Protein AF-A0A2G2F045-F1 (afdb_monomer)

Radius of gyration: 13.22 Å; Cα contacts (8 Å, |Δi|>4): 190; chains: 1; bounding box: 34×33×30 Å

Structure (mmCIF, N/CA/C/O backbone):
data_AF-A0A2G2F045-F1
#
_entry.id   AF-A0A2G2F045-F1
#
loop_
_atom_site.group_PDB
_atom_site.id
_atom_site.type_symbol
_atom_site.label_atom_id
_atom_site.label_alt_id
_atom_site.label_comp_id
_atom_site.label_asym_id
_atom_site.label_entity_id
_atom_site.label_seq_id
_atom_site.pdbx_PDB_ins_code
_atom_site.Cartn_x
_atom_site.Cartn_y
_atom_site.Cartn_z
_atom_site.occupancy
_atom_site.B_iso_or_equiv
_atom_site.auth_seq_id
_atom_site.auth_comp_id
_atom_site.auth_asym_id
_atom_site.auth_atom_id
_atom_site.pdbx_PDB_model_num
ATOM 1 N N . MET A 1 1 ? -4.826 19.642 -11.449 1.00 38.19 1 MET A N 1
ATOM 2 C CA . MET A 1 1 ? -5.844 19.333 -10.424 1.00 38.19 1 MET A CA 1
ATOM 3 C C . MET A 1 1 ? -5.113 19.328 -9.093 1.00 38.19 1 MET A C 1
ATOM 5 O O . MET A 1 1 ? -4.141 18.596 -8.978 1.00 38.19 1 MET A O 1
ATOM 9 N N . ILE A 1 2 ? -5.453 20.232 -8.176 1.00 32.22 2 ILE A N 1
ATOM 10 C CA . ILE A 1 2 ? -4.805 20.332 -6.860 1.00 32.22 2 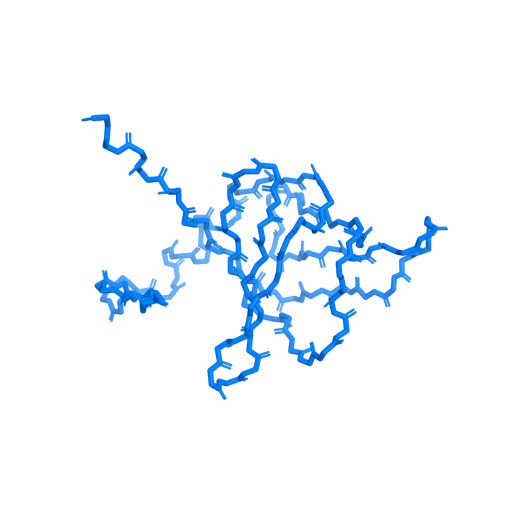ILE A CA 1
ATOM 11 C C . ILE A 1 2 ? -5.671 19.512 -5.905 1.00 32.22 2 ILE A C 1
ATOM 13 O O . ILE A 1 2 ? -6.833 19.856 -5.705 1.00 32.22 2 ILE A O 1
ATOM 17 N N . PHE A 1 3 ? -5.140 18.407 -5.385 1.00 41.25 3 PHE A N 1
ATOM 18 C CA . PHE A 1 3 ? -5.816 17.607 -4.367 1.00 41.25 3 PHE A CA 1
ATOM 19 C C . PHE A 1 3 ? -5.541 18.248 -3.011 1.00 41.25 3 PHE A C 1
ATOM 21 O O . PHE A 1 3 ? -4.460 18.105 -2.439 1.00 41.25 3 PHE A O 1
ATOM 28 N N . THR A 1 4 ? -6.496 19.038 -2.532 1.00 39.53 4 THR A N 1
ATOM 29 C CA . THR A 1 4 ? -6.420 19.638 -1.205 1.00 39.53 4 THR A CA 1
ATOM 30 C C . THR A 1 4 ? -6.730 18.554 -0.182 1.00 39.53 4 THR A C 1
ATOM 32 O O . THR A 1 4 ? -7.876 18.137 -0.050 1.00 39.53 4 THR A O 1
ATOM 35 N N . ILE A 1 5 ? -5.712 18.113 0.559 1.00 48.31 5 ILE A N 1
ATOM 36 C CA . ILE A 1 5 ? -5.862 17.259 1.745 1.00 48.31 5 ILE A CA 1
ATOM 37 C C . ILE A 1 5 ? -6.393 18.146 2.884 1.00 48.31 5 ILE A C 1
ATOM 39 O O . ILE A 1 5 ? -5.688 18.475 3.839 1.00 48.31 5 ILE A O 1
ATOM 43 N N . SER A 1 6 ? -7.601 18.684 2.722 1.00 39.94 6 SER A N 1
ATOM 44 C CA . SER A 1 6 ? -8.206 19.544 3.730 1.00 39.94 6 SER A CA 1
ATOM 45 C C . SER A 1 6 ? -8.709 18.682 4.882 1.00 39.94 6 SER A C 1
ATOM 47 O O . SER A 1 6 ? -9.610 17.870 4.696 1.00 39.94 6 SER A O 1
ATOM 49 N N . SER A 1 7 ? -8.162 18.947 6.071 1.00 41.62 7 SER A N 1
ATOM 50 C CA . SER A 1 7 ? -8.817 18.690 7.361 1.00 41.62 7 SER A CA 1
ATOM 51 C C . SER A 1 7 ? -8.694 17.278 7.957 1.00 41.62 7 SER A C 1
ATOM 53 O O . SER A 1 7 ? -9.682 16.746 8.440 1.00 41.62 7 SER A O 1
ATOM 55 N N . PHE A 1 8 ? -7.490 16.689 8.009 1.00 46.53 8 PHE A N 1
ATOM 56 C CA . PHE A 1 8 ? -7.256 15.415 8.731 1.00 46.53 8 PHE A CA 1
ATOM 57 C C . PHE A 1 8 ? -6.132 15.462 9.787 1.00 46.53 8 PHE A C 1
ATOM 59 O O . PHE A 1 8 ? -5.633 14.435 10.234 1.00 46.53 8 PHE A O 1
ATOM 66 N N . PHE A 1 9 ? -5.698 16.660 10.197 1.00 44.97 9 PHE A N 1
ATOM 67 C CA . PHE A 1 9 ? -4.602 16.848 11.165 1.00 44.97 9 PHE A CA 1
ATOM 68 C C . PHE A 1 9 ? -5.076 17.164 12.595 1.00 44.97 9 PHE A C 1
ATOM 70 O O . PHE A 1 9 ? -4.330 17.778 13.358 1.00 44.97 9 PHE A O 1
ATOM 77 N N . GLN A 1 10 ? -6.298 16.771 12.970 1.00 44.72 10 GLN A N 1
ATOM 78 C CA . GLN A 1 10 ? -6.801 16.968 14.338 1.00 44.72 10 GLN A CA 1
ATOM 79 C C . GLN A 1 10 ? -7.300 15.688 15.026 1.00 44.72 10 GLN A C 1
ATOM 81 O O . GLN A 1 10 ? -7.490 15.712 16.240 1.00 44.72 10 GLN A O 1
ATOM 86 N N . ASP A 1 11 ? -7.390 14.566 14.303 1.00 50.47 11 ASP A N 1
ATOM 87 C CA . ASP A 1 11 ? -7.579 13.250 14.910 1.00 50.47 11 ASP A CA 1
ATOM 88 C C . ASP A 1 11 ? -6.233 12.686 15.363 1.00 50.47 11 ASP A C 1
ATOM 90 O O . ASP A 1 11 ? -5.239 12.655 14.629 1.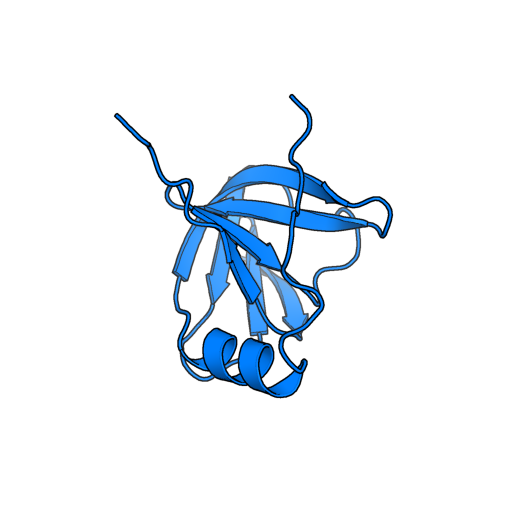00 50.47 11 ASP A O 1
ATOM 94 N N . SER A 1 12 ? -6.180 12.301 16.635 1.00 59.25 12 SER A N 1
ATOM 95 C CA . SER A 1 12 ? -4.976 11.774 17.268 1.00 59.25 12 SER A CA 1
ATOM 96 C C . SER A 1 12 ? -4.443 10.569 16.482 1.00 59.25 12 SER A C 1
ATOM 98 O O . SER A 1 12 ? -5.203 9.687 16.088 1.00 59.25 12 SER A O 1
ATOM 100 N N . SER A 1 13 ? -3.128 10.503 16.252 1.00 69.12 13 SER A N 1
ATOM 101 C CA . SER A 1 13 ? -2.494 9.451 15.436 1.00 69.12 13 SER A CA 1
ATOM 102 C C . SER A 1 13 ? -2.879 8.023 15.844 1.00 69.12 13 SER A C 1
ATOM 104 O O . SER A 1 13 ? -2.847 7.129 15.006 1.00 69.12 13 SER A O 1
ATOM 106 N N . ALA A 1 14 ? -3.269 7.819 17.105 1.00 78.19 14 ALA A N 1
ATOM 107 C CA . ALA A 1 14 ? -3.738 6.545 17.636 1.00 78.19 14 ALA A CA 1
ATOM 108 C C . ALA A 1 14 ? -5.099 6.097 17.069 1.00 78.19 14 ALA A C 1
ATOM 110 O O . ALA A 1 14 ? -5.315 4.902 16.880 1.00 78.19 14 ALA A O 1
ATOM 111 N N . GLU A 1 15 ? -6.016 7.026 16.794 1.00 83.06 15 GLU A N 1
ATOM 112 C CA . GLU A 1 15 ? -7.337 6.697 16.249 1.00 83.06 15 GLU A CA 1
ATOM 113 C C . GLU A 1 15 ? -7.225 6.276 14.784 1.00 83.06 15 GLU A C 1
ATOM 115 O O . GLU A 1 15 ? -7.691 5.200 14.420 1.00 83.06 15 GLU A O 1
ATOM 120 N N . ILE A 1 16 ? -6.455 7.026 13.993 1.00 81.56 16 ILE A N 1
ATOM 121 C CA . ILE A 1 16 ? -6.139 6.683 12.598 1.00 81.56 16 ILE A CA 1
ATOM 122 C C . ILE A 1 16 ? -5.410 5.334 12.517 1.00 81.56 16 ILE A C 1
ATOM 124 O O . ILE A 1 16 ? -5.706 4.495 11.664 1.00 81.56 16 ILE A O 1
ATOM 128 N N . GLU A 1 17 ? -4.465 5.084 13.425 1.00 84.44 17 GLU A N 1
ATOM 129 C CA . GLU A 1 17 ? -3.768 3.801 13.481 1.00 84.44 17 GLU A CA 1
ATOM 130 C C . GLU A 1 17 ? -4.723 2.641 13.804 1.00 84.44 17 GLU A C 1
ATOM 132 O O . GLU A 1 17 ? -4.616 1.565 13.209 1.00 84.44 17 GLU A O 1
ATOM 137 N N . LYS A 1 18 ? -5.695 2.861 14.696 1.00 87.25 18 LYS A N 1
ATOM 138 C CA . LYS A 1 18 ? -6.727 1.879 15.044 1.00 87.25 18 LYS A CA 1
ATOM 139 C C . LYS A 1 18 ? -7.712 1.643 13.898 1.00 87.25 18 LYS A C 1
ATOM 141 O O . LYS A 1 18 ? -8.103 0.500 13.665 1.00 87.25 18 LYS A O 1
ATOM 146 N N . GLU A 1 19 ? -8.101 2.682 13.168 1.00 89.69 19 GLU A N 1
ATOM 147 C CA . GLU A 1 19 ? -8.936 2.556 11.971 1.00 89.69 19 GLU A CA 1
ATOM 148 C C . GLU A 1 19 ? -8.220 1.771 10.874 1.00 89.69 19 GLU A C 1
ATOM 150 O O . GLU A 1 19 ? -8.799 0.844 10.307 1.00 89.69 19 GLU A O 1
ATOM 155 N N . SER A 1 20 ? -6.931 2.044 10.658 1.00 90.81 20 SER A N 1
ATOM 156 C CA . SER A 1 20 ? -6.096 1.295 9.717 1.00 90.81 20 SER A CA 1
ATOM 157 C C . SER A 1 20 ? -6.089 -0.204 10.000 1.00 90.81 20 SER A C 1
ATOM 159 O O . SER A 1 20 ? -6.107 -1.005 9.064 1.00 90.81 20 SER A O 1
ATOM 161 N N . LEU A 1 21 ? -6.134 -0.634 11.265 1.00 92.25 21 LEU A N 1
ATOM 162 C CA . LEU A 1 21 ? -6.227 -2.060 11.598 1.00 92.25 21 LEU A CA 1
ATOM 163 C C . LEU A 1 21 ? -7.515 -2.716 11.074 1.00 92.25 21 LEU A C 1
ATOM 165 O O . LEU A 1 21 ? -7.535 -3.928 10.882 1.00 92.25 21 LEU A O 1
ATOM 169 N N . ASN A 1 22 ? -8.575 -1.958 10.797 1.00 93.75 22 ASN A N 1
ATOM 170 C CA . ASN A 1 22 ? -9.815 -2.489 10.228 1.00 93.75 22 ASN A CA 1
ATOM 171 C C . ASN A 1 22 ? -9.831 -2.516 8.696 1.00 93.75 22 ASN A C 1
ATOM 173 O O . ASN A 1 22 ? -10.737 -3.119 8.123 1.00 93.75 22 ASN A O 1
ATOM 177 N N . ILE A 1 23 ? -8.836 -1.907 8.050 1.00 91.44 23 ILE A N 1
ATOM 178 C CA . ILE A 1 23 ? -8.726 -1.828 6.595 1.00 91.44 23 ILE A CA 1
ATOM 179 C C . ILE A 1 23 ? -8.072 -3.096 6.038 1.00 91.44 23 ILE A C 1
ATOM 181 O O . ILE A 1 23 ? -6.995 -3.506 6.483 1.00 91.44 23 ILE A O 1
ATOM 185 N N . GLU A 1 24 ? -8.700 -3.669 5.017 1.00 94.62 24 GLU A N 1
ATOM 186 C CA . GLU A 1 24 ? -8.198 -4.781 4.215 1.00 94.62 24 GLU A CA 1
ATOM 187 C C . GLU A 1 24 ? -8.383 -4.451 2.737 1.00 94.62 24 GLU A C 1
ATOM 189 O O . GLU A 1 24 ? -9.432 -3.948 2.335 1.00 94.62 24 GLU A O 1
ATOM 194 N N . PHE A 1 25 ? -7.360 -4.726 1.934 1.00 93.50 25 PHE A N 1
ATOM 195 C CA . PHE A 1 25 ? -7.450 -4.616 0.485 1.00 93.50 25 PHE A CA 1
ATOM 196 C C . PHE A 1 25 ? -6.453 -5.553 -0.190 1.00 93.50 25 PHE A C 1
ATOM 198 O O . PHE A 1 25 ? -5.397 -5.880 0.351 1.00 93.50 25 PHE A O 1
ATOM 205 N N . SER A 1 26 ? -6.792 -5.952 -1.408 1.00 95.50 26 SER A N 1
ATOM 206 C CA . SER A 1 26 ? -5.903 -6.640 -2.333 1.00 95.50 26 SER A CA 1
ATOM 207 C C . SER A 1 26 ? -6.226 -6.133 -3.727 1.00 95.50 26 SER A C 1
ATOM 209 O O . SER A 1 26 ? -7.396 -6.123 -4.120 1.00 95.50 26 SER A O 1
ATOM 211 N N . GLY A 1 27 ? -5.226 -5.652 -4.451 1.00 95.38 27 GLY A N 1
ATOM 212 C CA . GLY A 1 27 ? -5.441 -5.090 -5.775 1.00 95.38 27 GLY A CA 1
ATOM 213 C C . GLY A 1 27 ? -4.148 -4.677 -6.450 1.00 95.38 27 GLY A C 1
ATOM 214 O O . GLY A 1 27 ? -3.054 -4.912 -5.938 1.00 95.38 27 GLY A O 1
ATOM 215 N N . VAL A 1 28 ? -4.293 -4.070 -7.620 1.00 96.12 28 VAL A N 1
ATOM 216 C CA . VAL A 1 28 ? -3.178 -3.592 -8.437 1.00 96.12 28 VAL A CA 1
ATOM 217 C C . VAL A 1 28 ? -3.119 -2.071 -8.358 1.00 96.12 28 VAL A C 1
ATOM 219 O O . VAL A 1 28 ? -4.153 -1.412 -8.289 1.00 96.12 28 VAL A O 1
ATOM 222 N N . VAL A 1 29 ? -1.912 -1.510 -8.365 1.00 94.62 29 VAL A N 1
ATOM 223 C CA . VAL A 1 29 ? -1.704 -0.061 -8.439 1.00 94.62 29 VAL A CA 1
ATOM 224 C C . VAL A 1 29 ? -2.088 0.440 -9.833 1.00 94.62 29 VAL A C 1
ATOM 226 O O . VAL A 1 29 ? -1.382 0.199 -10.813 1.00 94.62 29 VAL A O 1
ATOM 229 N N . GLU A 1 30 ? -3.206 1.160 -9.908 1.00 95.56 30 GLU A N 1
ATOM 230 C CA . GLU A 1 30 ? -3.775 1.747 -11.130 1.00 95.56 30 GLU A CA 1
ATOM 231 C C . GLU A 1 30 ? -3.230 3.152 -11.414 1.00 95.56 30 GLU A C 1
ATOM 233 O O . GLU A 1 30 ? -3.171 3.591 -12.560 1.00 95.56 30 GLU A O 1
ATOM 238 N N . SER A 1 31 ? -2.839 3.883 -10.370 1.00 93.00 31 SER A N 1
ATOM 239 C CA . SER A 1 31 ? -2.118 5.152 -10.479 1.00 93.00 31 SER A CA 1
ATOM 240 C C . SER A 1 31 ? -1.372 5.446 -9.183 1.00 93.00 31 SER A C 1
ATOM 242 O O . SER A 1 31 ? -1.720 4.911 -8.130 1.00 93.00 31 SER A O 1
ATOM 244 N N . ILE A 1 32 ? -0.348 6.296 -9.248 1.00 91.25 32 ILE A N 1
ATOM 245 C CA . ILE A 1 32 ? 0.442 6.672 -8.079 1.00 91.25 32 ILE A CA 1
ATOM 246 C C . ILE A 1 32 ? 0.828 8.146 -8.124 1.00 91.25 32 ILE A C 1
ATOM 248 O O . ILE A 1 32 ? 1.157 8.699 -9.173 1.00 91.25 32 ILE A O 1
ATOM 252 N N . SER A 1 33 ? 0.797 8.779 -6.959 1.00 90.00 33 SER A N 1
ATOM 253 C CA . SER A 1 33 ? 1.297 10.130 -6.732 1.00 90.00 33 SER A CA 1
ATOM 254 C C . SER A 1 33 ? 2.101 10.154 -5.441 1.00 90.00 33 SER A C 1
ATOM 256 O O . SER A 1 33 ? 1.894 9.322 -4.563 1.00 90.00 33 SER A O 1
ATOM 258 N N . TYR A 1 34 ? 3.028 11.097 -5.325 1.00 86.94 34 TYR A N 1
ATOM 259 C CA . TYR A 1 34 ? 3.888 11.218 -4.157 1.00 86.94 34 TYR A CA 1
ATOM 260 C C . TYR A 1 34 ? 3.694 12.596 -3.533 1.00 86.94 34 TYR A C 1
ATOM 262 O O . TYR A 1 34 ? 3.695 13.609 -4.232 1.00 86.94 34 TYR A O 1
ATOM 270 N N . SER A 1 35 ? 3.533 12.629 -2.212 1.00 84.81 35 SER A N 1
ATOM 271 C CA . SER A 1 35 ? 3.574 13.881 -1.448 1.00 84.81 35 SER A CA 1
ATOM 272 C C . SER A 1 35 ? 4.968 14.524 -1.508 1.00 84.81 35 SER A C 1
ATOM 274 O O . SER A 1 35 ? 5.948 13.861 -1.845 1.00 84.81 35 SER A O 1
ATOM 276 N N .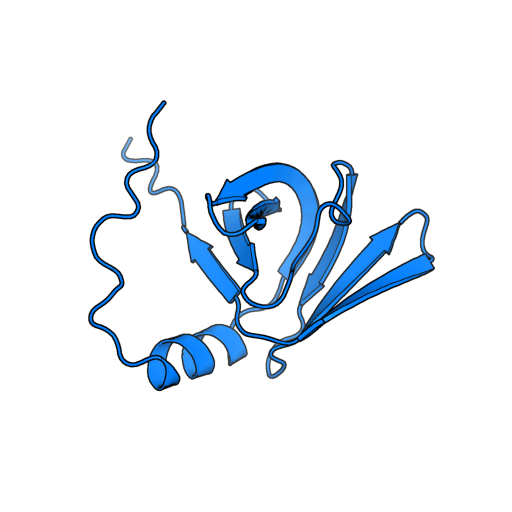 GLU A 1 36 ? 5.098 15.792 -1.098 1.00 83.06 36 GLU A N 1
ATOM 277 C CA . GLU A 1 36 ? 6.405 16.477 -0.998 1.00 83.06 36 GLU A CA 1
ATOM 278 C C . GLU A 1 36 ? 7.415 15.725 -0.113 1.00 83.06 36 GLU A C 1
ATOM 280 O O . GLU A 1 36 ? 8.623 15.834 -0.303 1.00 83.06 36 GLU A O 1
ATOM 285 N N . LYS A 1 37 ? 6.920 14.919 0.836 1.00 82.81 37 LYS A N 1
ATOM 286 C CA . LYS A 1 37 ? 7.728 14.071 1.725 1.00 82.81 37 LYS A CA 1
ATOM 287 C C . LYS A 1 37 ? 8.066 12.700 1.123 1.00 82.81 37 LYS A C 1
ATOM 289 O O . LYS A 1 37 ? 8.643 11.868 1.813 1.00 82.81 37 LYS A O 1
ATOM 294 N N . GLY A 1 38 ? 7.686 12.443 -0.129 1.00 83.62 38 GLY A N 1
ATOM 295 C CA . GLY A 1 38 ? 7.952 11.187 -0.833 1.00 83.62 38 GLY A CA 1
ATOM 296 C C . GLY A 1 38 ? 7.075 10.008 -0.405 1.00 83.62 38 GLY A C 1
ATOM 297 O O . GLY A 1 38 ? 7.397 8.875 -0.746 1.00 83.62 38 GLY A O 1
ATOM 298 N N . ILE A 1 39 ? 5.986 10.255 0.330 1.00 86.38 39 ILE A N 1
ATOM 299 C CA . ILE A 1 39 ? 5.039 9.207 0.745 1.00 86.38 39 ILE A CA 1
ATOM 300 C C . ILE A 1 39 ? 4.017 8.998 -0.383 1.00 86.38 39 ILE A C 1
ATOM 302 O O . ILE A 1 39 ? 3.441 10.008 -0.820 1.00 86.38 39 ILE A O 1
ATOM 306 N N . PRO A 1 40 ? 3.798 7.755 -0.855 1.00 89.62 40 PRO A N 1
ATOM 307 C CA . PRO A 1 40 ? 2.913 7.473 -1.972 1.00 89.62 40 PRO A CA 1
ATOM 308 C C . PRO A 1 40 ? 1.433 7.440 -1.571 1.00 89.62 40 PRO A C 1
ATOM 310 O O . PRO A 1 40 ? 1.049 6.914 -0.522 1.00 89.62 40 PRO A O 1
ATOM 313 N N . THR A 1 41 ? 0.605 7.937 -2.485 1.00 91.62 41 THR A N 1
ATOM 314 C CA . THR A 1 41 ? -0.835 7.687 -2.558 1.00 91.62 41 THR A CA 1
ATOM 315 C C . THR A 1 41 ? -1.107 6.909 -3.839 1.00 91.62 41 THR A C 1
ATOM 317 O O . THR A 1 41 ? -0.812 7.404 -4.932 1.00 91.62 41 THR A O 1
ATOM 320 N N . ALA A 1 42 ? -1.658 5.704 -3.711 1.00 92.00 42 ALA A N 1
ATOM 321 C CA . ALA A 1 42 ? -1.939 4.801 -4.823 1.00 92.00 42 ALA A CA 1
ATOM 322 C C . ALA A 1 42 ? -3.448 4.646 -5.044 1.00 92.00 42 ALA A C 1
ATOM 324 O O . ALA A 1 42 ? -4.200 4.527 -4.082 1.00 92.00 42 ALA A O 1
ATOM 325 N N . LEU A 1 43 ? -3.891 4.623 -6.299 1.00 93.81 43 LEU A N 1
ATOM 326 C CA . LEU A 1 43 ? -5.247 4.204 -6.657 1.00 93.81 43 LEU A CA 1
ATOM 327 C C . LEU A 1 43 ? -5.270 2.682 -6.785 1.00 93.81 43 LEU A C 1
ATOM 329 O O . LEU A 1 43 ? -4.536 2.133 -7.606 1.00 93.81 43 LEU A O 1
ATOM 333 N N . ILE A 1 44 ? -6.084 2.016 -5.972 1.00 93.25 44 ILE A N 1
ATOM 334 C CA . ILE A 1 44 ? -6.235 0.557 -5.946 1.00 93.25 44 ILE A CA 1
ATOM 335 C C . ILE A 1 44 ? -7.727 0.259 -5.830 1.00 93.25 44 ILE A C 1
ATOM 337 O O . ILE A 1 44 ? -8.372 0.738 -4.898 1.00 93.25 44 ILE A O 1
ATOM 341 N N . ASN A 1 45 ? -8.290 -0.524 -6.754 1.00 91.31 45 ASN A N 1
ATOM 342 C CA . ASN A 1 45 ? -9.717 -0.870 -6.763 1.00 91.31 45 ASN A CA 1
ATOM 343 C C . ASN A 1 45 ? -10.630 0.370 -6.668 1.00 91.31 45 ASN A C 1
ATOM 345 O O . ASN A 1 45 ? -11.597 0.386 -5.903 1.00 91.31 45 ASN A O 1
ATOM 349 N N . ASN A 1 46 ? -10.309 1.429 -7.421 1.00 88.75 46 ASN A N 1
ATOM 350 C CA . ASN A 1 46 ? -11.059 2.690 -7.425 1.00 88.75 46 ASN A CA 1
ATOM 351 C C . ASN A 1 46 ? -11.099 3.434 -6.063 1.00 88.75 46 ASN A C 1
ATOM 353 O O . ASN A 1 46 ? -11.989 4.255 -5.826 1.00 88.75 46 ASN A O 1
ATOM 357 N N . GLN A 1 47 ? -10.147 3.158 -5.165 1.00 89.88 47 GLN A N 1
ATOM 358 C CA . GLN A 1 47 ? -9.947 3.860 -3.892 1.00 89.88 47 GLN A CA 1
ATOM 359 C C . GLN A 1 47 ? -8.531 4.435 -3.819 1.00 89.88 47 GLN A C 1
ATOM 361 O O . GLN A 1 47 ? -7.567 3.752 -4.168 1.00 89.88 47 GLN A O 1
ATOM 366 N N . TYR A 1 48 ? -8.386 5.678 -3.356 1.00 90.94 48 TYR A N 1
ATOM 367 C CA . TYR A 1 48 ? -7.063 6.248 -3.116 1.00 90.94 48 TYR A CA 1
ATOM 368 C C . TYR A 1 48 ? -6.579 5.835 -1.733 1.00 90.94 48 TYR A C 1
ATOM 370 O O . TYR A 1 48 ? -7.234 6.088 -0.727 1.00 90.94 48 TYR A O 1
ATOM 378 N N . ILE A 1 49 ? -5.419 5.194 -1.680 1.00 91.25 49 ILE A N 1
ATOM 379 C CA . ILE A 1 49 ? -4.836 4.659 -0.457 1.00 91.25 49 ILE A CA 1
ATOM 380 C C . ILE A 1 49 ? -3.513 5.365 -0.204 1.00 91.25 49 ILE A C 1
ATOM 382 O O . ILE A 1 49 ? -2.564 5.256 -0.982 1.00 91.25 49 ILE A O 1
ATOM 386 N N . TYR A 1 50 ? -3.453 6.084 0.907 1.00 90.62 50 TYR A N 1
ATOM 387 C CA . TYR A 1 50 ? -2.233 6.669 1.436 1.00 90.62 50 TYR A CA 1
ATOM 388 C C . TYR A 1 50 ? -1.532 5.650 2.337 1.00 90.62 50 TYR A C 1
ATOM 390 O O . TYR A 1 50 ? -2.117 5.190 3.319 1.00 90.62 50 TYR A O 1
ATOM 398 N N . ILE A 1 51 ? -0.287 5.291 2.017 1.00 88.06 51 ILE A N 1
ATOM 399 C CA . ILE A 1 51 ? 0.452 4.224 2.708 1.00 88.06 51 ILE A CA 1
ATOM 400 C C . ILE A 1 51 ? 1.554 4.856 3.559 1.00 88.06 51 ILE A C 1
ATOM 402 O O . ILE A 1 51 ? 2.677 5.079 3.103 1.00 88.06 51 ILE A O 1
ATOM 406 N N . ARG A 1 52 ? 1.245 5.168 4.822 1.00 81.44 52 ARG A N 1
ATOM 407 C CA . ARG A 1 52 ? 2.206 5.793 5.734 1.00 81.44 52 ARG A CA 1
ATOM 408 C C . ARG A 1 52 ? 3.175 4.732 6.236 1.00 81.44 52 ARG A C 1
ATOM 410 O O . ARG A 1 52 ? 2.813 3.921 7.072 1.00 81.44 52 ARG A O 1
ATOM 417 N N . GLY A 1 53 ? 4.394 4.740 5.710 1.00 80.94 53 GLY A N 1
ATOM 418 C CA . GLY A 1 53 ? 5.398 3.694 5.938 1.00 80.94 53 GLY A CA 1
ATOM 419 C C . GLY A 1 53 ? 6.034 3.216 4.639 1.00 80.94 53 GLY A C 1
ATOM 420 O O . GLY A 1 53 ? 7.165 2.740 4.651 1.00 80.94 53 GLY A O 1
ATOM 421 N N . ALA A 1 54 ? 5.340 3.419 3.515 1.00 83.00 54 ALA A N 1
ATOM 422 C CA . ALA A 1 54 ? 5.969 3.375 2.212 1.00 83.00 54 ALA A CA 1
ATOM 423 C C . ALA A 1 54 ? 6.776 4.662 2.045 1.00 83.00 54 ALA A C 1
ATOM 425 O O . ALA A 1 54 ? 6.233 5.766 1.979 1.00 83.00 54 ALA A O 1
ATOM 426 N N . ASN A 1 55 ? 8.090 4.512 2.025 1.00 72.06 55 ASN A N 1
ATOM 427 C CA . ASN A 1 55 ? 9.008 5.572 1.665 1.00 72.06 55 ASN A CA 1
ATOM 428 C C . ASN A 1 55 ? 9.681 5.120 0.373 1.00 72.06 55 ASN A C 1
ATOM 430 O O . ASN A 1 55 ? 9.958 3.935 0.228 1.00 72.06 55 ASN A O 1
ATOM 434 N N . ASN A 1 56 ? 10.024 6.065 -0.501 1.00 60.38 56 ASN A N 1
ATOM 435 C CA . ASN A 1 56 ? 10.803 5.821 -1.718 1.00 60.38 56 ASN A CA 1
ATOM 436 C C . ASN A 1 56 ? 10.009 5.290 -2.933 1.00 60.38 56 ASN A C 1
ATOM 438 O O . ASN A 1 56 ? 8.885 4.805 -2.834 1.00 60.38 56 ASN A O 1
ATOM 442 N N . ARG A 1 57 ? 10.619 5.463 -4.113 1.00 62.50 57 ARG A N 1
ATOM 443 C CA . ARG A 1 57 ? 10.068 5.278 -5.473 1.00 62.50 57 ARG A CA 1
ATOM 444 C C . ARG A 1 57 ? 9.864 3.811 -5.888 1.00 62.50 57 ARG A C 1
ATOM 446 O O . ARG A 1 57 ? 9.977 3.494 -7.067 1.00 62.50 57 ARG A O 1
ATOM 453 N N . GLU A 1 58 ? 9.651 2.918 -4.932 1.00 74.62 58 GLU A N 1
ATOM 454 C CA . GLU A 1 58 ? 9.661 1.472 -5.178 1.00 74.62 58 GLU A CA 1
ATOM 455 C C . GLU A 1 58 ? 8.291 0.944 -5.587 1.00 74.62 58 GLU A C 1
ATOM 457 O O . GLU A 1 58 ? 8.213 -0.039 -6.324 1.00 74.62 58 GLU A O 1
ATOM 462 N N . LEU A 1 59 ? 7.218 1.628 -5.178 1.00 87.25 59 LEU A N 1
ATOM 463 C CA . LEU A 1 59 ? 5.870 1.312 -5.626 1.00 87.25 59 LEU A CA 1
ATOM 464 C C . LEU A 1 59 ? 5.667 1.812 -7.062 1.00 87.25 59 LEU A C 1
ATOM 466 O O . LEU A 1 59 ? 5.731 3.014 -7.339 1.00 87.25 59 LEU A O 1
ATOM 470 N N . GLU A 1 60 ? 5.409 0.884 -7.977 1.00 89.62 60 GLU A N 1
ATOM 471 C CA . GLU A 1 60 ? 5.225 1.161 -9.398 1.00 89.62 60 GLU A CA 1
ATOM 472 C C . GLU A 1 60 ? 3.804 0.828 -9.863 1.00 89.62 60 GLU A C 1
ATOM 474 O O . GLU A 1 60 ? 3.064 0.057 -9.248 1.00 89.62 60 GLU A O 1
ATOM 479 N N . LEU A 1 61 ? 3.424 1.422 -10.996 1.00 92.50 61 LEU A N 1
ATOM 480 C CA . LEU A 1 61 ? 2.195 1.076 -11.699 1.00 92.50 61 LEU A CA 1
ATOM 481 C C . LEU A 1 61 ? 2.201 -0.419 -12.054 1.00 92.50 61 LEU A C 1
ATOM 483 O O . LEU A 1 61 ? 3.163 -0.914 -12.640 1.00 92.50 61 LEU A O 1
ATOM 487 N N . GLY A 1 62 ? 1.106 -1.117 -11.762 1.00 94.31 62 GLY A N 1
ATOM 488 C CA . GLY A 1 62 ? 0.977 -2.547 -12.045 1.00 94.31 62 GLY A CA 1
ATOM 489 C C . GLY A 1 62 ? 1.490 -3.468 -10.937 1.00 94.31 62 GLY A C 1
ATOM 490 O O . GLY A 1 62 ? 1.276 -4.679 -11.026 1.00 94.31 62 GLY A O 1
ATOM 491 N N . ASP A 1 63 ? 2.104 -2.933 -9.879 1.00 94.38 63 ASP A N 1
ATOM 492 C CA . ASP A 1 63 ? 2.418 -3.732 -8.697 1.00 94.38 63 ASP A CA 1
ATOM 493 C C . ASP A 1 63 ? 1.139 -4.179 -7.994 1.00 94.38 63 ASP A C 1
ATOM 495 O O . ASP A 1 63 ? 0.153 -3.444 -7.908 1.00 94.38 63 ASP A O 1
ATOM 499 N N . SER A 1 64 ? 1.161 -5.403 -7.476 1.00 95.69 64 SER A N 1
ATOM 500 C CA . SER A 1 64 ? 0.086 -5.917 -6.636 1.00 95.69 64 SER A CA 1
ATOM 501 C C . SER A 1 64 ? 0.371 -5.559 -5.188 1.00 95.69 64 SER A C 1
ATOM 503 O O . SER A 1 64 ? 1.475 -5.776 -4.695 1.00 95.69 64 SER A O 1
ATOM 505 N N . VAL A 1 65 ? -0.624 -5.034 -4.489 1.00 94.62 65 VAL A N 1
ATOM 506 C CA . VAL A 1 65 ? -0.507 -4.649 -3.086 1.00 94.62 65 VAL A CA 1
ATOM 507 C C . VAL A 1 65 ? -1.589 -5.311 -2.262 1.00 94.62 65 VAL A C 1
ATOM 509 O O . VAL A 1 65 ? -2.750 -5.388 -2.665 1.00 94.62 65 VAL A O 1
ATOM 512 N N . VAL A 1 66 ? -1.190 -5.794 -1.090 1.00 95.62 66 VAL A N 1
ATOM 513 C CA . VAL A 1 66 ? -2.069 -6.519 -0.178 1.00 95.62 66 VAL A CA 1
ATOM 514 C C . VAL A 1 66 ? -1.900 -5.971 1.224 1.00 95.62 66 VAL A C 1
ATOM 516 O O . VAL A 1 66 ? -0.791 -5.899 1.750 1.00 95.62 66 VAL A O 1
ATOM 519 N N . LYS A 1 67 ? -3.015 -5.646 1.867 1.00 94.75 67 LYS A N 1
ATOM 520 C CA . LYS A 1 67 ? -3.076 -5.347 3.290 1.00 94.75 67 LYS A CA 1
ATOM 521 C C . LYS A 1 67 ? -4.111 -6.245 3.939 1.00 94.75 67 LYS A C 1
ATOM 523 O O . LYS A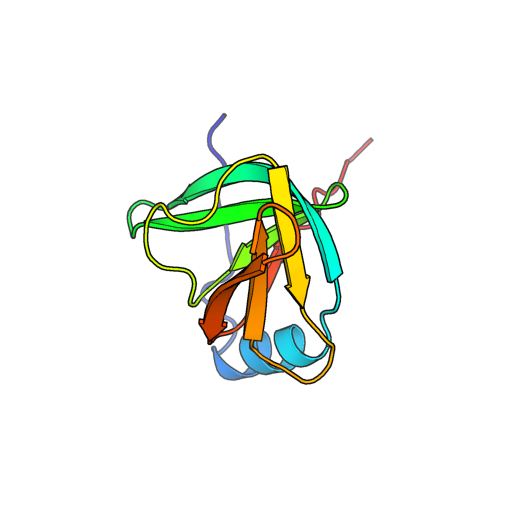 1 67 ? -5.273 -6.229 3.553 1.00 94.75 67 LYS A O 1
ATOM 528 N N . ASN A 1 68 ? -3.691 -6.963 4.974 1.00 94.88 68 ASN A N 1
ATOM 529 C CA . ASN A 1 68 ? -4.577 -7.816 5.757 1.00 94.88 68 ASN A CA 1
ATOM 530 C C . ASN 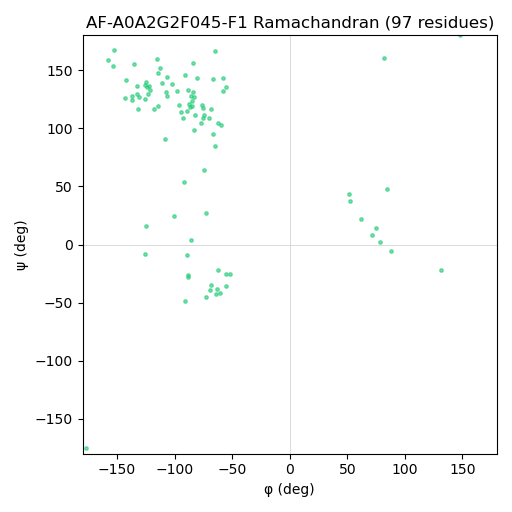A 1 68 ? -5.172 -7.045 6.940 1.00 94.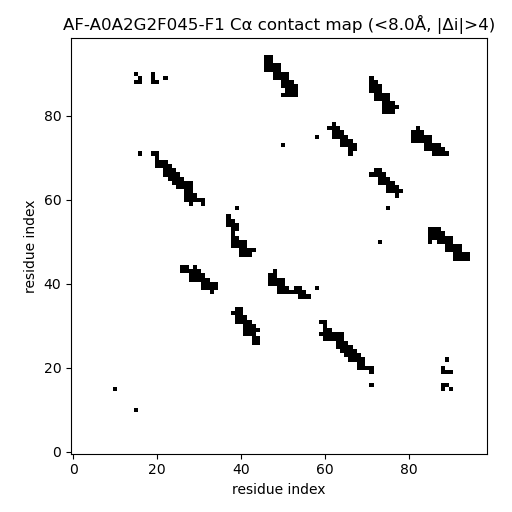88 68 ASN A C 1
ATOM 532 O O . ASN A 1 68 ? -4.491 -6.224 7.570 1.00 94.88 68 ASN A O 1
ATOM 536 N N . LYS A 1 69 ? -6.417 -7.372 7.295 1.00 94.31 69 LYS A N 1
ATOM 537 C CA . LYS A 1 69 ? -7.050 -6.855 8.511 1.00 94.31 69 LYS A CA 1
ATOM 538 C C . LYS A 1 69 ? -6.226 -7.214 9.757 1.00 94.31 69 LYS A C 1
ATOM 540 O O . LYS A 1 69 ? -5.627 -8.284 9.848 1.00 94.31 69 LYS A O 1
ATOM 545 N N . GLY A 1 70 ? -6.183 -6.305 10.725 1.00 93.69 70 GLY A N 1
ATOM 546 C CA . GLY A 1 70 ? -5.459 -6.453 11.988 1.00 93.69 70 GLY A CA 1
ATOM 547 C C . GLY A 1 70 ? -3.950 -6.216 11.896 1.00 93.69 70 GLY A C 1
ATOM 548 O O . GLY A 1 70 ? -3.261 -6.358 12.903 1.00 93.69 70 GLY A O 1
ATOM 549 N N . LYS A 1 71 ? -3.420 -5.851 10.720 1.00 91.81 71 LYS A N 1
ATOM 550 C CA . LYS A 1 71 ? -2.000 -5.535 10.524 1.00 91.81 71 LYS A CA 1
ATOM 551 C C . LYS A 1 71 ? -1.827 -4.143 9.932 1.00 91.81 71 LYS A C 1
ATOM 553 O O . LYS A 1 71 ? -2.480 -3.799 8.949 1.00 91.81 71 LYS A O 1
ATOM 558 N N . ASN A 1 72 ? -0.880 -3.388 10.477 1.00 92.25 72 ASN A N 1
ATOM 559 C CA . ASN A 1 72 ? -0.369 -2.149 9.887 1.00 92.25 72 ASN A CA 1
ATOM 560 C C . ASN A 1 72 ? 0.851 -2.463 9.012 1.00 92.25 72 ASN A C 1
ATOM 562 O O . ASN A 1 72 ? 1.945 -1.954 9.232 1.00 92.25 72 ASN A O 1
ATOM 566 N N . VAL A 1 73 ? 0.664 -3.397 8.074 1.00 93.19 73 VAL A N 1
ATOM 567 C CA . VAL A 1 73 ? 1.682 -3.803 7.101 1.00 93.19 73 VAL A CA 1
ATOM 568 C C . VAL A 1 73 ? 1.021 -3.944 5.739 1.00 93.19 73 VAL A C 1
ATOM 570 O O . VAL A 1 73 ? 0.022 -4.658 5.615 1.00 93.19 73 VAL A O 1
ATOM 573 N N . VAL A 1 74 ? 1.586 -3.280 4.735 1.00 93.81 74 VAL A N 1
ATOM 574 C CA . VAL A 1 74 ? 1.210 -3.440 3.326 1.00 93.81 74 VAL A CA 1
ATOM 575 C C . VAL A 1 74 ? 2.314 -4.214 2.622 1.00 93.81 74 VAL A C 1
ATOM 577 O O . VAL A 1 74 ? 3.476 -3.840 2.705 1.00 93.81 74 VAL A O 1
ATOM 580 N N . TYR A 1 75 ? 1.955 -5.288 1.934 1.00 95.00 75 TYR A N 1
ATOM 581 C CA . TYR A 1 75 ? 2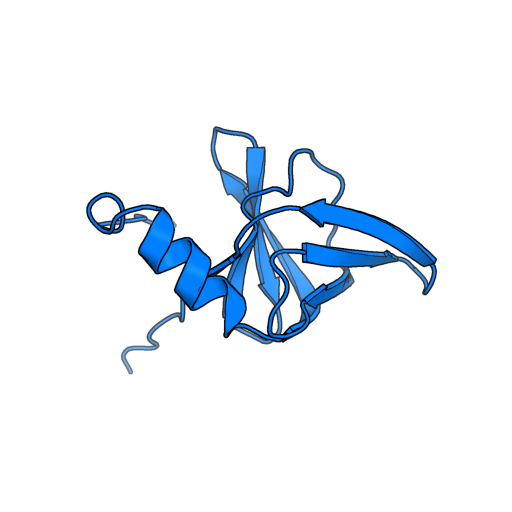.873 -6.114 1.159 1.00 95.00 75 TYR A CA 1
ATOM 582 C C . TYR A 1 75 ? 2.801 -5.716 -0.311 1.00 95.00 75 TYR A C 1
ATOM 584 O O . TYR A 1 75 ? 1.702 -5.616 -0.858 1.00 95.00 75 TYR A O 1
ATOM 592 N N . GLN A 1 76 ? 3.954 -5.519 -0.940 1.00 94.75 76 GLN A N 1
ATOM 593 C CA . GLN A 1 76 ? 4.086 -5.214 -2.360 1.00 94.75 76 GLN A CA 1
ATOM 594 C C . GLN A 1 76 ? 4.636 -6.427 -3.104 1.00 94.75 76 GLN A C 1
ATOM 596 O O . GLN A 1 76 ? 5.665 -6.987 -2.732 1.00 94.75 76 GLN A O 1
ATOM 601 N N . PHE A 1 77 ? 3.992 -6.784 -4.208 1.00 94.94 77 PHE A N 1
ATOM 602 C CA . PHE A 1 77 ? 4.406 -7.866 -5.082 1.00 94.94 77 PHE A CA 1
ATOM 603 C C . PHE A 1 77 ? 4.574 -7.377 -6.516 1.00 94.94 77 PHE A C 1
ATOM 605 O O . PHE A 1 77 ? 3.730 -6.653 -7.045 1.00 94.94 77 PHE A O 1
ATOM 612 N N . ARG A 1 78 ? 5.617 -7.869 -7.182 1.00 93.69 78 ARG A N 1
ATOM 613 C CA . ARG A 1 78 ? 5.854 -7.670 -8.614 1.00 93.69 78 ARG A CA 1
ATOM 614 C C . ARG A 1 78 ? 6.147 -9.024 -9.229 1.00 93.69 78 ARG A C 1
ATOM 616 O O . ARG A 1 78 ? 7.000 -9.756 -8.746 1.00 93.69 78 ARG A O 1
ATOM 623 N N . ARG A 1 79 ? 5.410 -9.389 -10.283 1.00 92.50 79 ARG A N 1
ATOM 624 C CA . ARG A 1 79 ? 5.559 -10.694 -10.964 1.00 92.50 79 ARG A CA 1
ATOM 625 C C . ARG A 1 79 ? 5.487 -11.905 -10.009 1.00 92.50 79 ARG A C 1
ATOM 627 O O . ARG A 1 79 ? 6.159 -12.901 -10.243 1.00 92.50 79 ARG A O 1
ATOM 634 N N . HIS A 1 80 ? 4.624 -11.834 -8.993 1.00 90.31 80 HIS A N 1
ATOM 635 C CA . HIS A 1 80 ? 4.423 -12.854 -7.944 1.00 90.31 80 HIS A CA 1
ATOM 636 C C . HIS A 1 80 ? 5.551 -12.994 -6.910 1.00 90.31 80 HIS A C 1
ATOM 638 O O . HIS A 1 80 ? 5.487 -13.886 -6.067 1.00 90.31 80 HIS A O 1
ATOM 644 N N . GLU A 1 81 ? 6.542 -12.106 -6.917 1.00 94.38 81 GLU A N 1
ATOM 645 C CA . GLU A 1 81 ? 7.584 -12.054 -5.891 1.00 94.38 81 GLU A CA 1
ATOM 646 C C . GLU A 1 81 ? 7.293 -10.914 -4.916 1.00 94.38 81 GLU A C 1
ATOM 648 O O . GLU A 1 81 ? 6.877 -9.832 -5.336 1.00 94.38 81 GLU A O 1
ATOM 653 N N . LEU A 1 82 ? 7.480 -11.164 -3.616 1.00 93.44 82 LEU A N 1
ATOM 654 C CA . LEU A 1 82 ? 7.413 -10.118 -2.596 1.00 93.44 82 LEU A CA 1
ATOM 655 C C . LEU A 1 82 ? 8.616 -9.192 -2.790 1.00 93.44 82 LEU A C 1
ATOM 657 O O . LEU A 1 82 ? 9.754 -9.637 -2.651 1.00 93.44 82 LEU A O 1
ATOM 661 N N . ILE A 1 83 ? 8.350 -7.929 -3.109 1.00 93.12 83 ILE A N 1
ATOM 662 C CA . ILE A 1 83 ? 9.386 -6.915 -3.322 1.00 93.12 83 ILE A CA 1
ATOM 663 C C . ILE A 1 83 ? 9.685 -6.193 -2.018 1.00 93.12 83 ILE A C 1
ATOM 665 O O . ILE A 1 83 ? 10.846 -6.092 -1.634 1.00 93.12 83 ILE A O 1
ATOM 669 N N . ASP A 1 84 ? 8.640 -5.747 -1.321 1.00 91.88 84 ASP A N 1
ATOM 670 C CA . ASP A 1 84 ? 8.789 -5.038 -0.055 1.00 91.88 84 ASP A CA 1
ATOM 671 C C . ASP A 1 84 ? 7.560 -5.213 0.854 1.00 91.88 84 ASP A C 1
ATOM 673 O O . ASP A 1 84 ? 6.490 -5.686 0.447 1.00 91.88 84 ASP A O 1
ATOM 677 N N . SER A 1 85 ? 7.724 -4.831 2.117 1.00 92.38 85 SER A N 1
ATOM 678 C CA . SER A 1 85 ? 6.665 -4.712 3.106 1.00 92.38 85 SER A CA 1
ATOM 679 C C . SER A 1 85 ? 6.763 -3.378 3.843 1.00 92.38 85 SER A C 1
ATOM 681 O O . SER A 1 85 ? 7.700 -3.120 4.600 1.00 92.38 85 SER A O 1
ATOM 683 N N . PHE A 1 86 ? 5.741 -2.550 3.681 1.00 90.88 86 PHE A N 1
ATOM 684 C CA . PHE A 1 86 ? 5.666 -1.231 4.285 1.00 90.88 86 PHE A CA 1
ATOM 685 C C . PHE A 1 86 ? 5.013 -1.322 5.655 1.00 90.88 86 PHE A C 1
ATOM 687 O O . PHE A 1 86 ? 3.830 -1.652 5.771 1.00 90.88 86 PHE A O 1
ATOM 694 N N . ASN A 1 87 ? 5.783 -1.020 6.698 1.00 90.25 87 AS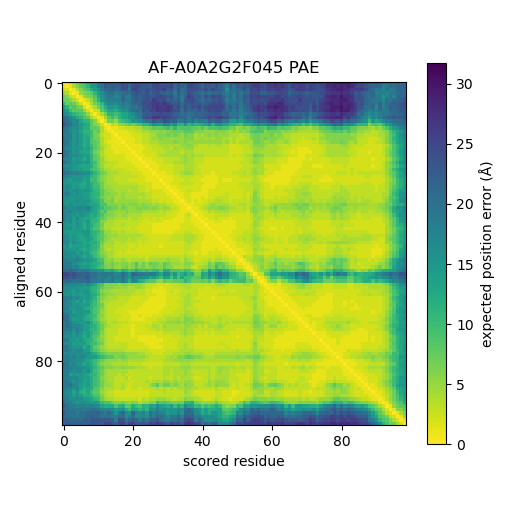N A N 1
ATOM 695 C CA . ASN A 1 87 ? 5.284 -0.991 8.066 1.00 90.25 87 ASN A CA 1
ATOM 696 C C . ASN A 1 87 ? 4.699 0.386 8.381 1.00 90.25 87 ASN A C 1
ATOM 698 O O . ASN A 1 87 ? 5.411 1.391 8.378 1.00 90.25 87 ASN A O 1
ATOM 702 N N . GLY A 1 88 ? 3.410 0.409 8.694 1.00 86.56 88 GLY A N 1
ATOM 703 C CA . GLY A 1 88 ? 2.687 1.582 9.149 1.00 86.56 88 GLY A CA 1
ATOM 704 C C . GLY A 1 88 ? 1.227 1.576 8.705 1.00 86.56 88 GLY A C 1
ATOM 705 O O . GLY A 1 88 ? 0.718 0.612 8.124 1.00 86.56 88 GLY A O 1
ATOM 706 N N . PHE A 1 89 ? 0.510 2.623 9.091 1.00 88.50 89 PHE A N 1
ATOM 707 C CA . PHE A 1 89 ? -0.929 2.683 8.892 1.00 88.50 89 PHE A CA 1
ATOM 708 C C . PHE A 1 89 ? -1.296 3.178 7.494 1.00 88.50 89 PHE A C 1
ATOM 710 O O . PHE A 1 89 ? -0.542 3.897 6.839 1.00 88.50 89 PHE A O 1
ATOM 717 N N . VAL A 1 90 ? -2.491 2.813 7.046 1.00 90.75 90 VAL A N 1
ATOM 718 C CA . VAL A 1 90 ? -3.050 3.292 5.782 1.00 90.75 90 VAL A CA 1
ATOM 719 C C . VAL A 1 90 ? -4.250 4.184 6.035 1.00 90.75 90 VAL A C 1
ATOM 721 O O . VAL A 1 90 ? -4.964 4.011 7.021 1.00 90.75 90 VAL A O 1
ATOM 724 N N . ILE A 1 91 ? -4.482 5.114 5.119 1.00 90.62 91 ILE A N 1
ATOM 725 C CA . ILE A 1 91 ? -5.686 5.941 5.090 1.00 90.62 91 ILE A CA 1
ATOM 726 C C . ILE A 1 91 ? -6.330 5.736 3.723 1.00 90.62 91 ILE A C 1
ATOM 728 O O . ILE A 1 91 ? -5.641 5.835 2.707 1.00 90.62 91 ILE A O 1
ATOM 732 N N . ILE A 1 92 ? -7.628 5.433 3.696 1.00 87.88 92 ILE A N 1
ATOM 733 C CA . ILE A 1 92 ? -8.404 5.372 2.456 1.00 87.88 92 ILE A CA 1
ATOM 734 C C . ILE A 1 92 ? -9.108 6.713 2.281 1.00 87.88 92 ILE A C 1
ATOM 736 O O . ILE A 1 92 ? -9.931 7.093 3.111 1.00 87.88 92 ILE A O 1
ATOM 740 N N . ASP A 1 93 ? -8.815 7.394 1.180 1.00 80.06 93 ASP A N 1
ATOM 741 C CA . ASP A 1 93 ? -9.626 8.494 0.686 1.00 80.06 93 ASP A CA 1
ATOM 742 C C . ASP A 1 93 ? -10.645 7.929 -0.311 1.00 80.06 93 ASP A C 1
ATOM 744 O O . ASP A 1 93 ? -10.315 7.444 -1.402 1.00 80.06 93 ASP A O 1
ATOM 748 N N . SER A 1 94 ? -11.907 7.920 0.109 1.00 58.62 94 SER A N 1
ATOM 749 C CA . SER A 1 94 ? -13.010 7.560 -0.770 1.00 58.62 94 SER A CA 1
ATOM 750 C C . SER A 1 94 ? -13.362 8.802 -1.569 1.00 58.62 94 SER A C 1
ATOM 752 O O . SER A 1 94 ? -13.901 9.752 -1.002 1.00 58.62 94 SER A O 1
ATOM 754 N N . VAL A 1 95 ? -13.110 8.801 -2.882 1.00 54.06 95 VAL A N 1
ATOM 755 C CA . VAL A 1 95 ? -13.652 9.853 -3.748 1.00 54.06 95 VAL A CA 1
ATOM 756 C C . VAL A 1 95 ? -15.168 9.781 -3.630 1.00 54.06 95 VAL A C 1
ATOM 758 O O . VAL A 1 95 ? -15.813 8.891 -4.186 1.00 54.06 95 VAL A O 1
ATOM 761 N N . SER A 1 96 ? -15.746 10.705 -2.869 1.00 40.88 96 SER A N 1
ATOM 762 C CA . SER A 1 96 ? -17.179 10.924 -2.881 1.00 40.88 96 SER A CA 1
ATOM 763 C C . SER A 1 96 ? -17.506 11.471 -4.262 1.00 40.88 96 SER A C 1
ATOM 765 O O . SER A 1 96 ? -17.329 12.655 -4.539 1.00 40.88 96 SER A O 1
ATOM 767 N N . THR A 1 97 ? -17.904 10.589 -5.176 1.00 36.59 97 THR A N 1
ATOM 768 C CA . THR A 1 97 ? -18.566 10.993 -6.415 1.00 36.59 97 THR A CA 1
ATOM 769 C C . THR A 1 97 ? -19.898 11.621 -6.017 1.00 36.59 97 THR A C 1
ATOM 771 O O . THR A 1 97 ? -20.928 10.950 -5.956 1.00 36.59 97 THR A O 1
ATOM 774 N N . THR A 1 98 ? -19.885 12.912 -5.692 1.00 36.78 98 THR A N 1
ATOM 775 C CA . THR A 1 98 ? -21.089 13.735 -5.721 1.00 36.78 98 THR A CA 1
ATOM 776 C C . THR A 1 98 ? -21.556 13.746 -7.172 1.00 36.78 98 THR A C 1
ATOM 778 O O . THR A 1 98 ? -20.905 14.322 -8.043 1.00 36.78 98 THR A O 1
ATOM 781 N N . LYS A 1 99 ? -22.621 12.983 -7.424 1.00 34.50 99 LYS A N 1
ATOM 782 C CA . LYS A 1 99 ? -23.392 13.005 -8.668 1.00 34.50 99 LYS A CA 1
ATOM 783 C C . LYS A 1 99 ? -24.001 14.378 -8.915 1.00 34.50 99 LYS A C 1
ATOM 785 O O . LYS A 1 99 ? -24.403 15.019 -7.918 1.00 34.50 99 LYS A O 1
#

Nearest PDB structures (foldseek):
  8y5f-assembly1_D  TM=3.505E-01  e=2.159E+00  Escherichia coli
  3tss-assembly1_A  TM=3.532E-01  e=4.482E+00  Staphylococcus aureus
  7cxd-assembly3_D  TM=3.281E-01  e=4.237E+00  Rattus norvegicus
  4bme-assembly2_B  TM=2.779E-01  e=2.703E+00  Homo sapiens
  4gho-assembly1_B-2  TM=2.681E-01  e=8.316E+00  Kitasatospora aureofaciens

Secondary structure (DSSP, 8-state):
------S-SSS-HHHHHHHHTT--EEEEEEEEEE-TTS-EEEEETTEEEEETT--STT--TT-EEEE-TT-SEEEEEETTEEEEEEES-EEEE------

Sequence (99 aa):
MIFTISSFFQDSSAEIEKESLNIEFSGVVESISYSEKGIPTALINNQYIYIRGANNRELELGDSVVKNKGKNVVYQFRRHELIDSFNGFVIIDSVSTTK

Solvent-accessible surface area (backbone atoms only — not comparable to full-atom values): 5781 Å² total; per-residue (Å²): 137,84,85,76,87,78,86,74,88,81,67,56,71,66,58,54,44,56,53,18,26,72,44,61,50,74,42,43,28,77,41,77,48,63,48,100,86,42,37,40,36,31,29,36,86,91,28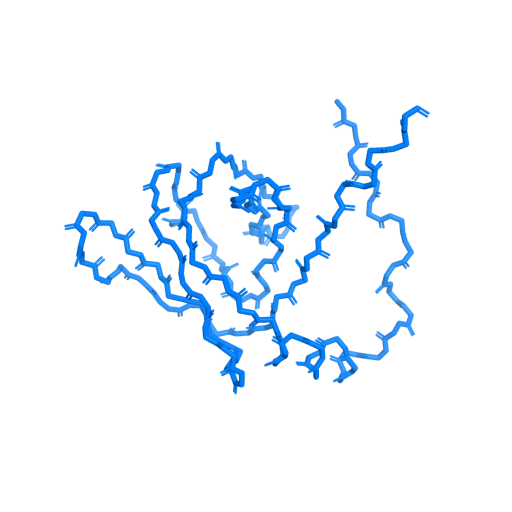,38,35,34,40,50,48,41,68,64,91,76,80,50,79,68,28,35,40,39,28,50,62,74,38,49,43,38,40,35,28,52,98,89,39,80,75,51,71,27,61,35,37,47,46,78,49,72,78,76,78,80,124

pLDDT: mean 80.89, std 18.89, range [32.22, 96.12]

Mean predicted aligned error: 7.89 Å

Foldseek 3Di:
DDPPPPDDPPPDQVVQQVVQLADWDKFFFQDWDADPQQFIFTQGPNKTKGQVQDHDDPRDGGWIWTDDHRAQKIWTDDPNDTPDIGHGGMDIDHPPPPD